Pr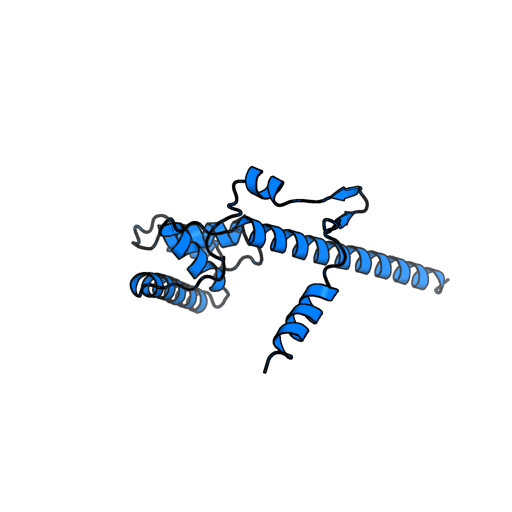otein AF-A0AA39W262-F1 (afdb_monomer_lite)

pLDDT: mean 82.4, std 16.82, range [36.72, 96.06]

Foldseek 3Di:
DPPVVVVVCVVVVVVCPDPPQPFLQDPVGTDGDDLVNLVVVVAAQDFAELQDDDDDPVLVVLLVVLVVVQVVLCVVVVHAAFLVNLCVVQPPPPDPSNQLSVQQSCCCVPQQVPDRHRDSSCNSVSSCVVVVGRYNSSVVSSVNVVVVSVVVVVVVVVVVVVVVVVVVVVVVVD

Organism: Acer saccharum (NCBI:txid4024)

Secondary structure (DSSP, 8-state):
--SSHHHHHHHHHTT--S-----EEETTEEE---HHHHHHTT--SSSB-TTPPP-SHHHHHHHHHHHHHHHHHHHHHTS--BHHHHHHHHTTS--TTHHHHHHHHHIIIII--S-SB--GGGHHHHHHHHTT--B-HHHHHHHHHHHHHHHHHHHHHHHHHHHHHHHHHHHH--

Structure (mmCIF, N/CA/C/O backbone):
data_AF-A0AA39W262-F1
#
_entry.id   AF-A0AA39W262-F1
#
loop_
_atom_site.group_PDB
_atom_site.id
_atom_site.type_symbol
_atom_site.label_atom_id
_atom_site.label_alt_id
_atom_site.label_comp_id
_atom_site.label_asym_id
_atom_site.label_entity_id
_atom_site.label_seq_id
_atom_site.pdbx_PDB_ins_code
_atom_site.Cartn_x
_atom_site.Cartn_y
_atom_site.Cartn_z
_atom_site.occupancy
_atom_site.B_iso_or_equiv
_atom_site.auth_seq_id
_atom_site.auth_comp_id
_atom_site.auth_asym_id
_atom_site.auth_atom_id
_atom_site.pdbx_PDB_model_num
ATOM 1 N N . MET A 1 1 ? -8.980 36.378 -16.779 1.00 40.81 1 MET A N 1
ATOM 2 C CA . MET A 1 1 ? -8.146 35.609 -15.831 1.00 40.81 1 MET A CA 1
ATOM 3 C C . MET A 1 1 ? -8.278 34.115 -16.143 1.00 40.81 1 MET A C 1
ATOM 5 O O . MET A 1 1 ? -8.904 33.379 -15.400 1.00 40.81 1 MET A O 1
ATOM 9 N N . LYS A 1 2 ? -7.831 33.701 -17.338 1.00 45.06 2 LYS A N 1
ATOM 10 C CA . LYS A 1 2 ? -8.130 32.376 -17.927 1.00 45.06 2 LYS A CA 1
ATOM 11 C C . LYS A 1 2 ? -6.997 31.878 -18.844 1.00 45.06 2 LYS A C 1
ATOM 13 O O . LYS A 1 2 ? -7.245 31.142 -19.789 1.00 45.06 2 LYS A O 1
ATOM 18 N N . SER A 1 3 ? -5.770 32.354 -18.615 1.00 49.72 3 SER A N 1
ATOM 19 C CA . SER A 1 3 ? -4.611 32.047 -19.466 1.00 49.72 3 SER A CA 1
ATOM 20 C C . SER A 1 3 ? -3.592 31.112 -18.814 1.00 49.72 3 SER A C 1
ATOM 22 O O . SER A 1 3 ? -2.770 30.562 -19.534 1.00 49.72 3 SER A O 1
ATOM 24 N N . GLU A 1 4 ? -3.647 30.882 -17.497 1.00 47.88 4 GLU A N 1
ATOM 25 C CA . GLU A 1 4 ? -2.669 30.015 -16.812 1.00 47.88 4 GLU A CA 1
ATOM 26 C C . GLU A 1 4 ? -3.129 28.555 -16.679 1.00 47.88 4 GLU A C 1
ATOM 28 O O . GLU A 1 4 ? -2.311 27.646 -16.800 1.00 47.88 4 GLU A O 1
ATOM 33 N N . GLU A 1 5 ? -4.434 28.285 -16.568 1.00 47.69 5 GLU A N 1
ATOM 34 C CA . GLU A 1 5 ? -4.939 26.901 -16.548 1.00 47.69 5 GLU A CA 1
ATOM 35 C C . GLU A 1 5 ? -4.781 26.208 -17.908 1.00 47.69 5 GLU A C 1
ATOM 37 O O . GLU A 1 5 ? -4.455 25.024 -17.977 1.00 47.69 5 GLU A O 1
ATOM 42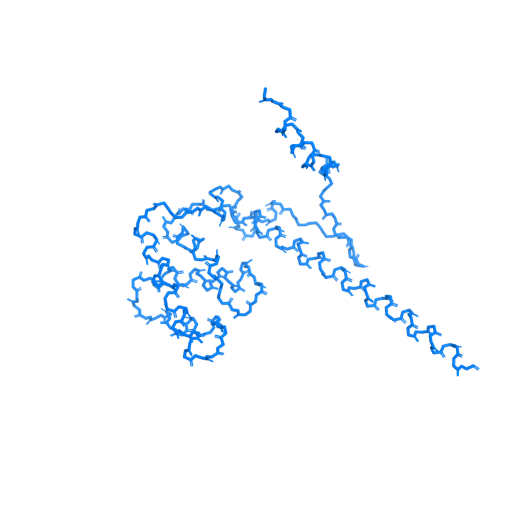 N N . THR A 1 6 ? -4.903 26.958 -19.005 1.00 50.56 6 THR A N 1
ATOM 43 C CA . THR A 1 6 ? -4.694 26.435 -20.361 1.00 50.56 6 THR A CA 1
ATOM 44 C C . THR A 1 6 ? -3.239 26.024 -20.596 1.00 50.56 6 THR A C 1
ATOM 46 O O . THR A 1 6 ? -2.996 25.104 -21.368 1.00 50.56 6 THR A O 1
ATOM 49 N N . LEU A 1 7 ? -2.274 26.648 -19.907 1.00 50.56 7 LEU A N 1
ATOM 50 C CA . LEU A 1 7 ? -0.844 26.340 -20.030 1.00 50.56 7 LEU A CA 1
ATOM 51 C C . LEU A 1 7 ? -0.424 25.127 -19.195 1.00 50.56 7 LEU A C 1
ATOM 53 O O . LEU A 1 7 ? 0.417 24.349 -19.640 1.00 50.56 7 LEU A O 1
ATOM 57 N N . ILE A 1 8 ? -1.051 24.908 -18.036 1.00 55.31 8 ILE A N 1
ATOM 58 C CA . ILE A 1 8 ? -0.838 23.689 -17.242 1.00 55.31 8 ILE A CA 1
ATOM 59 C C . ILE A 1 8 ? -1.386 22.482 -18.001 1.00 55.31 8 ILE A C 1
ATOM 61 O O . ILE A 1 8 ? -0.692 21.474 -18.131 1.00 55.31 8 ILE A O 1
ATOM 65 N N . TRP A 1 9 ? -2.571 22.610 -18.605 1.00 46.69 9 TRP A N 1
ATOM 66 C CA . TRP A 1 9 ? -3.064 21.583 -19.515 1.00 46.69 9 TRP A CA 1
ATOM 67 C C . TRP A 1 9 ? -2.184 21.468 -20.759 1.00 46.69 9 TRP A C 1
ATOM 69 O O . TRP A 1 9 ? -1.844 20.353 -21.105 1.00 46.69 9 TRP A O 1
ATOM 79 N N . PHE A 1 10 ? -1.686 22.545 -21.376 1.00 44.72 10 PHE A N 1
ATOM 80 C CA . PHE A 1 10 ? -0.761 22.429 -22.519 1.00 44.72 10 PHE A CA 1
ATOM 81 C C . PHE A 1 10 ? 0.550 21.693 -22.183 1.00 44.72 10 PHE A C 1
ATOM 83 O O . PHE A 1 10 ? 1.027 20.910 -23.003 1.00 44.72 10 PHE A O 1
ATOM 90 N N . LEU A 1 11 ? 1.106 21.869 -20.978 1.00 49.69 11 LEU A N 1
ATOM 91 C CA . LEU A 1 11 ? 2.305 21.151 -20.520 1.00 49.69 11 LEU A CA 1
ATOM 92 C C . LEU A 1 11 ? 2.018 19.695 -20.120 1.00 49.69 11 LEU A C 1
ATOM 94 O O . LEU A 1 11 ? 2.875 18.827 -20.295 1.00 49.69 11 LEU A O 1
ATOM 98 N N . VAL A 1 12 ? 0.806 19.405 -19.640 1.00 53.75 12 VAL A N 1
ATOM 99 C CA . VAL A 1 12 ? 0.338 18.034 -19.381 1.00 53.75 12 VAL A CA 1
ATOM 100 C C . VAL A 1 12 ? -0.040 17.314 -20.692 1.00 53.75 12 VAL A C 1
ATOM 102 O O . VAL A 1 12 ? 0.198 16.115 -20.818 1.00 53.75 12 VAL A O 1
ATOM 105 N N . PHE A 1 13 ? -0.548 18.036 -21.699 1.00 46.84 13 PHE A N 1
ATOM 106 C CA . PHE A 1 13 ? -1.149 17.488 -22.925 1.00 46.84 13 PHE A CA 1
ATOM 107 C C . PHE A 1 13 ? -0.186 17.433 -24.126 1.00 46.84 13 PHE A C 1
ATOM 109 O O . PHE A 1 13 ? -0.316 16.546 -24.966 1.00 46.84 13 PHE A O 1
ATOM 116 N N . GLN A 1 14 ? 0.860 18.273 -24.200 1.00 39.94 14 GLN A N 1
ATOM 117 C CA . GLN A 1 14 ? 1.939 18.078 -25.191 1.00 39.94 14 GLN A CA 1
ATOM 118 C C . GLN A 1 14 ? 2.845 16.875 -24.883 1.00 39.94 14 GLN A C 1
ATOM 120 O O . GLN A 1 14 ? 3.671 16.498 -25.715 1.00 39.94 14 GLN A O 1
ATOM 125 N N . ARG A 1 15 ? 2.669 16.215 -23.730 1.00 40.28 15 ARG A N 1
ATOM 126 C CA . ARG A 1 15 ? 3.350 14.951 -23.408 1.00 40.28 15 ARG A CA 1
ATOM 127 C C . ARG A 1 15 ? 2.514 13.703 -23.717 1.00 40.28 15 ARG A C 1
ATOM 129 O O . ARG A 1 15 ? 2.995 12.590 -23.517 1.00 40.28 15 ARG A O 1
ATOM 136 N N . THR A 1 16 ? 1.305 13.866 -24.254 1.00 42.22 16 THR A N 1
ATOM 137 C CA . THR A 1 16 ? 0.467 12.772 -24.761 1.00 42.22 16 THR A CA 1
ATOM 138 C C . THR A 1 16 ? 0.414 12.824 -26.282 1.00 42.22 16 THR A C 1
ATOM 140 O O . THR A 1 16 ? -0.603 13.149 -26.890 1.00 42.22 16 THR A O 1
ATOM 143 N N . GLY A 1 17 ? 1.542 12.511 -26.916 1.00 38.09 17 GLY A N 1
ATOM 144 C CA . GLY A 1 17 ? 1.557 12.171 -28.332 1.00 38.09 17 GLY A CA 1
ATOM 145 C C . GLY A 1 17 ? 1.028 10.756 -28.502 1.00 38.09 17 GLY A C 1
ATOM 146 O O . GLY A 1 17 ? 1.814 9.833 -28.358 1.00 38.09 17 GLY A O 1
ATOM 147 N N . VAL A 1 18 ? -0.266 10.622 -28.828 1.00 38.59 18 VAL A N 1
ATOM 148 C CA . VAL A 1 18 ? -0.958 9.358 -29.149 1.00 38.59 18 VAL A CA 1
ATOM 149 C C . VAL A 1 18 ? -0.928 8.373 -27.970 1.00 38.59 18 VAL A C 1
ATOM 151 O O . VAL A 1 18 ? 0.113 8.100 -27.385 1.00 38.59 18 VAL A O 1
ATOM 154 N N . LEU A 1 19 ? -2.062 7.773 -27.603 1.00 41.84 19 LEU A N 1
ATOM 155 C CA . LEU A 1 19 ? -2.035 6.577 -26.755 1.00 41.84 19 LEU A CA 1
ATOM 156 C C . LEU A 1 19 ? -1.443 5.424 -27.575 1.00 41.84 19 LEU A C 1
ATOM 158 O O . LEU A 1 19 ? -2.141 4.504 -27.982 1.00 41.84 19 LEU A O 1
ATOM 162 N N . ARG A 1 20 ? -0.138 5.476 -27.853 1.00 36.72 20 ARG A N 1
ATOM 163 C CA . ARG A 1 20 ? 0.608 4.242 -27.977 1.00 36.72 20 ARG A CA 1
ATOM 164 C C . ARG A 1 20 ? 0.595 3.663 -26.566 1.00 36.72 20 ARG A C 1
ATOM 166 O O . ARG A 1 20 ? 1.007 4.375 -25.641 1.00 36.72 20 ARG A O 1
ATOM 173 N N . PRO A 1 21 ? 0.119 2.422 -26.373 1.00 43.75 21 PRO A N 1
ATOM 174 C CA . PRO A 1 21 ? 0.437 1.701 -25.154 1.00 43.75 21 PRO A CA 1
ATOM 175 C C . PRO A 1 21 ? 1.931 1.893 -24.899 1.00 43.75 21 PRO A C 1
ATOM 177 O O . PRO A 1 21 ? 2.717 1.920 -25.851 1.00 43.75 21 PRO A O 1
ATOM 180 N N . LYS A 1 22 ? 2.340 2.138 -23.654 1.00 45.78 22 LYS A N 1
ATOM 181 C CA . LYS A 1 22 ? 3.765 2.279 -23.364 1.00 45.78 22 LYS A CA 1
ATOM 182 C C . LYS A 1 22 ? 4.386 0.900 -23.547 1.00 45.78 22 LYS A C 1
ATOM 184 O O . LYS A 1 22 ? 4.377 0.082 -22.639 1.00 45.78 22 LYS A O 1
ATOM 189 N N . VAL A 1 23 ? 4.842 0.644 -24.764 1.00 52.56 23 VAL A N 1
ATOM 190 C CA . VAL A 1 23 ? 5.435 -0.617 -25.164 1.00 52.56 23 VAL A CA 1
ATOM 191 C C . VAL A 1 23 ? 6.812 -0.689 -24.532 1.00 52.56 23 VAL A C 1
ATOM 193 O O . VAL A 1 23 ? 7.729 0.049 -24.909 1.00 52.56 23 VAL A O 1
ATOM 196 N N . SER A 1 24 ? 6.964 -1.569 -23.553 1.00 55.97 24 SER A N 1
ATOM 197 C CA . SER A 1 24 ? 8.286 -1.950 -23.088 1.00 55.97 24 SER A CA 1
ATOM 198 C C . SER A 1 24 ? 8.821 -3.013 -24.040 1.00 55.97 24 SER A C 1
ATOM 200 O O . SER A 1 24 ? 8.367 -4.156 -24.042 1.00 55.97 24 SER A O 1
ATOM 202 N N . PHE A 1 25 ? 9.778 -2.615 -24.875 1.00 52.47 25 PHE A N 1
ATOM 203 C CA . PHE A 1 25 ? 10.564 -3.543 -25.679 1.00 52.47 25 PHE A CA 1
ATOM 204 C C . PHE A 1 25 ? 11.630 -4.183 -24.792 1.00 52.47 25 PHE A C 1
ATOM 206 O O . PHE A 1 25 ? 12.568 -3.508 -24.361 1.00 52.47 25 PHE A O 1
ATOM 213 N N . PHE A 1 26 ? 11.470 -5.472 -24.514 1.00 56.69 26 PHE A N 1
ATOM 214 C CA . PHE A 1 26 ? 12.503 -6.306 -23.911 1.00 56.69 26 PHE A CA 1
ATOM 215 C C . PHE A 1 26 ? 13.285 -7.028 -25.009 1.00 56.69 26 PHE A C 1
ATOM 217 O O . PHE A 1 26 ? 12.800 -7.196 -26.128 1.00 56.69 26 PHE A O 1
ATOM 224 N N . SER A 1 27 ? 14.485 -7.513 -24.687 1.00 54.66 27 SER A N 1
ATOM 225 C CA . SER A 1 27 ? 15.297 -8.328 -25.603 1.00 54.66 27 SER A CA 1
ATOM 226 C C . SER A 1 27 ? 14.603 -9.625 -26.055 1.00 54.66 27 SER A C 1
ATOM 228 O O . SER A 1 27 ? 15.028 -10.221 -27.039 1.00 54.66 27 SER A O 1
ATOM 230 N N . TRP A 1 28 ? 13.525 -10.041 -25.378 1.00 59.66 28 TRP A N 1
ATOM 231 C CA . TRP A 1 28 ? 12.693 -11.202 -25.717 1.00 59.66 28 TRP A CA 1
ATOM 232 C C . TRP A 1 28 ? 11.325 -10.857 -26.338 1.00 59.66 28 TRP A C 1
ATOM 234 O O . TRP A 1 28 ? 10.528 -11.764 -26.564 1.00 59.66 28 TRP A O 1
ATOM 244 N N . GLY A 1 29 ? 11.018 -9.581 -26.597 1.00 58.22 29 GLY A N 1
ATOM 245 C CA . GLY A 1 29 ? 9.762 -9.159 -27.232 1.00 58.22 29 GLY A CA 1
ATOM 246 C C . GLY A 1 29 ? 9.097 -7.940 -26.589 1.00 58.22 29 GLY A C 1
ATOM 247 O O . GLY A 1 29 ? 9.525 -7.433 -25.551 1.00 58.22 29 GLY A O 1
ATOM 248 N N . GLU A 1 30 ? 8.035 -7.459 -27.232 1.00 68.50 30 GLU A N 1
ATOM 249 C CA . GLU A 1 30 ? 7.154 -6.412 -26.709 1.00 68.50 30 GLU A CA 1
ATOM 250 C C . GLU A 1 30 ? 6.203 -7.011 -25.663 1.00 68.50 30 GLU A C 1
ATOM 252 O 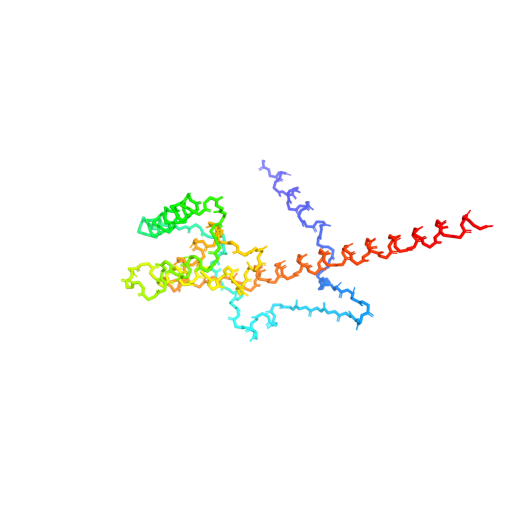O . GLU A 1 30 ? 5.482 -7.967 -25.941 1.00 68.50 30 GLU A O 1
ATOM 257 N N . ALA A 1 31 ? 6.208 -6.444 -24.454 1.00 65.69 31 ALA A N 1
ATOM 258 C CA . ALA A 1 31 ? 5.232 -6.767 -23.421 1.00 65.69 31 ALA A CA 1
ATOM 259 C C . ALA A 1 31 ? 4.452 -5.502 -23.057 1.00 65.69 31 ALA A C 1
ATOM 261 O O . ALA A 1 31 ? 5.013 -4.535 -22.531 1.00 65.69 31 ALA A O 1
ATOM 262 N N . THR A 1 32 ? 3.150 -5.531 -23.327 1.00 77.44 32 THR A N 1
ATOM 263 C CA . THR A 1 32 ? 2.210 -4.473 -22.962 1.00 77.44 32 THR A CA 1
ATOM 264 C C . THR A 1 32 ? 1.179 -5.082 -22.025 1.00 77.44 32 THR A C 1
ATOM 266 O O . THR A 1 32 ? 0.461 -5.990 -22.423 1.00 77.44 32 THR A O 1
ATOM 269 N N . ILE A 1 33 ? 1.133 -4.590 -20.786 1.00 83.12 33 ILE A N 1
ATOM 270 C CA . ILE A 1 33 ? 0.093 -4.938 -19.815 1.00 83.12 33 ILE A CA 1
ATOM 271 C C . ILE A 1 33 ? -0.913 -3.791 -19.817 1.00 83.12 33 ILE A C 1
ATOM 273 O O . ILE A 1 33 ? -0.521 -2.636 -19.651 1.00 83.12 33 ILE A O 1
ATOM 277 N N . THR A 1 34 ? -2.192 -4.078 -20.018 1.00 87.38 34 THR A N 1
ATOM 278 C CA . THR A 1 34 ? -3.234 -3.051 -20.135 1.00 87.38 34 THR A CA 1
ATOM 279 C C . THR A 1 34 ? -4.158 -3.017 -18.914 1.00 87.38 34 THR A C 1
ATOM 281 O O . THR A 1 34 ? -3.989 -3.759 -17.942 1.00 87.38 34 THR A O 1
ATOM 284 N N . LEU A 1 35 ? -5.136 -2.103 -18.920 1.00 85.94 35 LEU A N 1
ATOM 285 C CA . LEU A 1 35 ? -6.160 -2.059 -17.871 1.00 85.94 35 LEU A CA 1
ATOM 286 C C . LEU A 1 35 ? -7.077 -3.287 -17.923 1.00 85.94 35 LEU A C 1
ATOM 288 O O . LEU A 1 35 ? -7.546 -3.725 -16.876 1.00 85.94 35 LEU A O 1
ATOM 292 N N . GLU A 1 36 ? -7.306 -3.857 -19.105 1.00 88.19 36 GLU A N 1
ATOM 293 C CA . GLU A 1 36 ? -8.061 -5.097 -19.288 1.00 88.19 36 GLU A CA 1
ATOM 294 C C . GLU A 1 36 ? -7.397 -6.260 -18.537 1.00 88.19 36 GLU A C 1
ATOM 296 O O . GLU A 1 36 ? -8.077 -6.975 -17.799 1.00 88.19 36 GLU A O 1
ATOM 301 N N . ASP A 1 37 ? -6.067 -6.381 -18.614 1.00 89.62 37 ASP A N 1
ATOM 302 C CA . ASP A 1 37 ? -5.313 -7.379 -17.844 1.00 89.62 37 ASP A CA 1
ATOM 303 C C . ASP A 1 37 ? -5.464 -7.158 -16.332 1.00 89.62 37 ASP A C 1
ATOM 305 O O . ASP A 1 37 ? -5.639 -8.106 -15.568 1.00 89.62 37 ASP A O 1
ATOM 309 N N . MET A 1 38 ? -5.462 -5.898 -15.875 1.00 91.38 38 MET A N 1
ATOM 310 C CA . MET A 1 38 ? -5.674 -5.578 -14.457 1.00 91.38 38 MET A CA 1
ATOM 311 C C . MET A 1 38 ? -7.055 -6.014 -13.955 1.00 91.38 38 MET A C 1
ATOM 313 O O . MET A 1 38 ? -7.167 -6.462 -12.812 1.00 91.38 38 MET A O 1
ATOM 317 N N . ILE A 1 39 ? -8.093 -5.913 -14.793 1.00 90.38 39 ILE A N 1
ATOM 318 C CA . ILE A 1 39 ? -9.439 -6.409 -14.469 1.00 90.38 39 ILE A CA 1
ATOM 319 C C . ILE A 1 39 ? -9.426 -7.935 -14.353 1.00 90.38 39 ILE A C 1
ATOM 321 O O . ILE A 1 39 ? -10.016 -8.470 -13.416 1.00 90.38 39 ILE A O 1
ATOM 325 N N . ILE A 1 40 ? -8.730 -8.633 -15.258 1.00 91.44 40 ILE A N 1
ATOM 326 C CA . ILE A 1 40 ? -8.577 -10.097 -15.209 1.00 91.44 40 ILE A CA 1
ATOM 327 C C . ILE A 1 40 ? -7.860 -10.525 -13.920 1.00 91.44 40 ILE A C 1
ATOM 329 O O . ILE A 1 40 ? -8.257 -11.504 -13.291 1.00 91.44 40 ILE A O 1
ATOM 333 N N . PHE A 1 41 ? -6.869 -9.753 -13.463 1.00 86.44 41 PHE A N 1
ATOM 334 C CA . PHE A 1 41 ? -6.218 -9.955 -12.163 1.00 86.44 41 PHE A CA 1
ATOM 335 C C . PHE A 1 41 ? -7.084 -9.565 -10.952 1.00 86.44 41 PHE A C 1
ATOM 337 O O . PHE A 1 41 ? -6.644 -9.709 -9.812 1.00 86.44 41 PHE A O 1
ATOM 344 N N . GLY A 1 42 ? -8.312 -9.087 -11.170 1.00 89.69 42 GLY A N 1
ATOM 345 C CA . GLY A 1 42 ? -9.273 -8.762 -10.118 1.00 89.69 42 GLY A CA 1
ATOM 346 C C . GLY A 1 42 ? -9.130 -7.357 -9.530 1.00 89.69 42 GLY A C 1
ATOM 347 O O . GLY A 1 42 ? -9.768 -7.054 -8.521 1.00 89.69 42 GLY A O 1
ATOM 348 N N . TYR A 1 43 ? -8.328 -6.473 -10.130 1.00 90.69 43 TYR A N 1
ATOM 349 C CA . TYR A 1 43 ? -8.216 -5.090 -9.669 1.00 90.69 43 TYR A CA 1
ATOM 350 C C . TYR A 1 43 ? -9.348 -4.215 -10.215 1.00 90.69 43 TYR A C 1
ATOM 352 O O . TYR A 1 43 ? -9.699 -4.251 -11.394 1.00 90.69 43 TYR A O 1
ATOM 360 N N . SER A 1 44 ? -9.897 -3.351 -9.358 1.00 91.69 44 SER A N 1
ATOM 361 C CA . SER A 1 44 ? -10.935 -2.408 -9.778 1.00 91.69 44 SER A CA 1
ATOM 362 C C . SER A 1 44 ? -10.337 -1.234 -10.558 1.00 91.69 44 SER A C 1
ATOM 364 O O . SER A 1 44 ? -9.426 -0.560 -10.076 1.00 91.69 44 SER A O 1
ATOM 366 N N . VAL A 1 45 ? -10.889 -0.960 -11.744 1.00 91.19 45 VAL A N 1
ATOM 367 C CA . VAL A 1 45 ? -10.543 0.209 -12.580 1.00 91.19 45 VAL A CA 1
ATOM 368 C C . VAL A 1 45 ? -11.300 1.464 -12.151 1.00 91.19 45 VAL A C 1
ATOM 370 O O . VAL A 1 45 ? -10.776 2.568 -12.249 1.00 91.19 45 VAL A O 1
ATOM 373 N N . LEU A 1 46 ? -12.517 1.292 -11.634 1.00 90.25 46 LEU A N 1
ATOM 374 C CA . LEU A 1 46 ? -13.380 2.379 -11.176 1.00 90.25 46 LEU A CA 1
ATOM 375 C C . LEU A 1 46 ? -13.408 2.444 -9.649 1.00 90.25 46 LEU A C 1
ATOM 377 O O . LEU A 1 46 ? -13.281 1.417 -8.978 1.00 90.25 46 LEU A O 1
ATOM 381 N N . GLY A 1 47 ? -13.619 3.639 -9.107 1.00 91.19 47 GLY A N 1
ATOM 382 C CA . GLY A 1 47 ? -13.718 3.878 -7.671 1.00 91.19 47 GLY A CA 1
ATOM 383 C C . GLY A 1 47 ? -13.033 5.171 -7.247 1.00 91.19 47 GLY A C 1
ATOM 384 O O . GLY A 1 47 ? -12.561 5.944 -8.080 1.00 91.19 47 GLY A O 1
ATOM 385 N N . SER A 1 48 ? -12.965 5.375 -5.936 1.00 90.38 48 SER A N 1
ATOM 386 C CA . SER A 1 48 ? -12.207 6.460 -5.320 1.00 90.38 48 SER A CA 1
ATOM 387 C C . SER A 1 48 ? -10.718 6.338 -5.644 1.00 90.38 48 SER A C 1
ATOM 389 O O . SER A 1 48 ? -10.196 5.245 -5.883 1.00 90.38 48 SER A O 1
ATOM 391 N N . SER A 1 49 ? -10.023 7.472 -5.648 1.00 89.81 49 SER A N 1
ATOM 392 C CA . SER A 1 49 ? -8.578 7.503 -5.858 1.00 89.81 49 SER A CA 1
ATOM 393 C C . SER A 1 49 ? -7.855 6.771 -4.726 1.00 89.81 49 SER A C 1
ATOM 395 O O . SER A 1 49 ? -8.254 6.848 -3.566 1.00 89.81 49 SER A O 1
ATOM 397 N N . VAL A 1 50 ? -6.725 6.128 -5.030 1.00 88.75 50 VAL A N 1
ATOM 398 C CA . VAL A 1 50 ? -5.813 5.598 -3.996 1.00 88.75 50 VAL A CA 1
ATOM 399 C C . VAL A 1 50 ? -5.250 6.696 -3.084 1.00 88.75 50 VAL A C 1
ATOM 401 O O . VAL A 1 50 ? -4.735 6.402 -2.012 1.00 88.75 50 VAL A O 1
ATOM 404 N N . LEU A 1 51 ? -5.350 7.961 -3.505 1.00 87.44 51 LEU A N 1
ATOM 405 C CA . LEU A 1 51 ? -4.949 9.138 -2.734 1.00 87.44 51 LEU A CA 1
ATOM 406 C C . LEU A 1 51 ? -6.132 9.820 -2.032 1.00 87.44 51 LEU A C 1
ATOM 408 O O . LEU A 1 51 ? -5.967 10.913 -1.491 1.00 87.44 51 LEU A O 1
ATOM 412 N N . SER A 1 52 ? -7.328 9.226 -2.069 1.00 88.19 52 SER A N 1
ATOM 413 C CA . SER A 1 52 ? -8.506 9.805 -1.430 1.00 88.19 52 SER A CA 1
ATOM 414 C C . SER A 1 52 ? -8.293 9.924 0.086 1.00 88.19 52 SER A C 1
ATOM 416 O O . SER A 1 52 ? -7.969 8.925 0.737 1.00 88.19 52 SER A O 1
ATOM 418 N N . PRO A 1 53 ? -8.486 11.120 0.673 1.00 89.06 53 PRO A N 1
ATOM 419 C CA . PRO A 1 53 ? -8.320 11.314 2.107 1.00 89.06 53 PRO A CA 1
ATOM 420 C C . PRO A 1 53 ? -9.389 10.549 2.899 1.00 89.06 53 PRO A C 1
ATOM 422 O O . PRO A 1 53 ? -10.431 10.165 2.368 1.00 89.06 53 PRO A O 1
ATOM 425 N N . LEU A 1 54 ? -9.134 10.338 4.190 1.00 89.88 54 LEU A N 1
ATOM 426 C CA . LEU A 1 54 ? -10.138 9.814 5.115 1.00 89.88 54 LEU A CA 1
ATOM 427 C C . LEU A 1 54 ? -11.053 10.956 5.570 1.00 89.88 54 LEU A C 1
ATOM 429 O O . LEU A 1 54 ? -10.584 11.955 6.118 1.00 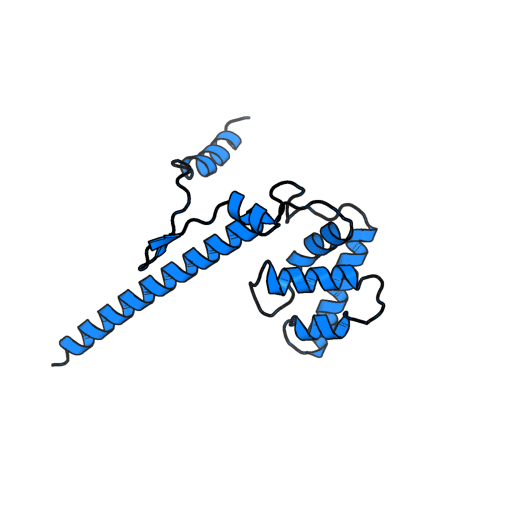89.88 54 LEU A O 1
ATOM 433 N N . GLU A 1 55 ? -12.356 10.817 5.337 1.00 84.25 55 GLU A N 1
ATOM 434 C CA . GLU A 1 55 ? -13.335 11.887 5.577 1.00 84.25 55 GLU A CA 1
ATOM 435 C C . GLU A 1 55 ? -13.823 11.915 7.032 1.00 84.25 55 GLU A C 1
ATOM 437 O O . GLU A 1 55 ? -13.882 12.972 7.659 1.00 84.25 55 GLU A O 1
ATOM 442 N N . THR A 1 56 ? -14.116 10.743 7.601 1.00 87.88 56 THR A N 1
ATOM 443 C CA . THR A 1 56 ? -14.735 10.620 8.930 1.00 87.88 56 THR A CA 1
ATOM 444 C C . THR A 1 56 ? -13.688 10.565 10.045 1.00 87.88 56 THR A C 1
ATOM 446 O O . THR A 1 56 ? -12.628 9.954 9.896 1.00 87.88 56 THR A O 1
ATOM 449 N N . GLY A 1 57 ? -13.998 11.167 11.200 1.00 88.62 57 GLY A N 1
ATOM 450 C CA . GLY A 1 57 ? -13.105 11.190 12.365 1.00 88.62 57 GLY A CA 1
ATOM 451 C C . GLY A 1 57 ? -12.730 9.799 12.890 1.00 88.62 57 GLY A C 1
ATOM 452 O O . GLY A 1 57 ? -11.600 9.596 13.316 1.00 88.62 57 GLY A O 1
ATOM 453 N N . GLU A 1 58 ? -13.634 8.822 12.812 1.00 88.75 58 GLU A N 1
ATOM 454 C CA . GLU A 1 58 ? -13.358 7.430 13.201 1.00 88.75 58 GLU A CA 1
ATOM 455 C C . GLU A 1 58 ? -12.295 6.774 12.315 1.00 88.75 58 GLU A C 1
ATOM 457 O O . GLU A 1 58 ? -11.371 6.145 12.821 1.00 88.75 58 GLU A O 1
ATOM 462 N N . LEU A 1 59 ? -12.363 6.997 10.999 1.00 90.50 59 LEU A N 1
ATOM 463 C CA . LEU A 1 59 ? -11.386 6.459 10.049 1.00 90.50 59 LEU A CA 1
ATOM 464 C C . LEU A 1 59 ? -9.985 7.011 10.324 1.00 90.50 59 LEU A C 1
ATOM 466 O O . LEU A 1 59 ? -9.008 6.262 10.315 1.00 90.50 59 LEU A O 1
ATOM 470 N N . LYS A 1 60 ? -9.900 8.310 10.635 1.00 92.31 60 LYS A N 1
ATOM 471 C CA . LYS A 1 60 ? -8.644 8.958 11.031 1.00 92.31 60 LYS A CA 1
ATOM 472 C C . LYS A 1 60 ? -8.095 8.386 12.337 1.00 92.31 60 LYS A C 1
ATOM 474 O O . LYS A 1 60 ? -6.905 8.115 12.414 1.00 92.31 60 LYS A O 1
ATOM 479 N N . LYS A 1 61 ? -8.948 8.118 13.333 1.00 93.50 61 LYS A N 1
ATOM 480 C CA . LYS A 1 61 ? -8.522 7.468 14.588 1.00 93.50 61 LYS A CA 1
ATOM 481 C C . LYS A 1 61 ? -7.933 6.077 14.338 1.00 93.50 61 LYS A C 1
ATOM 483 O O . LYS A 1 61 ? -6.922 5.726 14.943 1.00 93.50 61 LYS A O 1
ATOM 488 N N . THR A 1 62 ? -8.530 5.295 13.439 1.00 93.44 62 THR A N 1
ATOM 489 C CA . THR A 1 62 ? -7.996 3.981 13.049 1.00 93.44 62 THR A CA 1
ATOM 490 C C . THR A 1 62 ? -6.630 4.105 12.371 1.00 93.44 62 THR A C 1
ATOM 492 O O . THR A 1 62 ? -5.699 3.381 12.733 1.00 93.44 62 THR A O 1
ATOM 495 N N . GLU A 1 63 ? -6.471 5.056 11.444 1.00 94.50 63 GLU A N 1
ATOM 496 C CA . GLU A 1 63 ? -5.177 5.369 10.820 1.00 94.50 63 GLU A CA 1
ATOM 497 C C . GLU A 1 63 ? -4.123 5.775 11.864 1.00 94.50 63 GLU A C 1
ATOM 499 O O . GLU A 1 63 ? -3.005 5.255 11.862 1.00 94.50 63 GLU A O 1
ATOM 504 N N . GLU A 1 64 ? -4.480 6.667 12.787 1.00 94.81 64 GLU A N 1
ATOM 505 C CA . GLU A 1 64 ? -3.600 7.135 13.859 1.00 94.81 64 GLU A CA 1
ATOM 506 C C . GLU A 1 64 ? -3.170 5.990 14.782 1.00 94.81 64 GLU A C 1
ATOM 508 O O . GLU A 1 64 ? -1.986 5.868 15.097 1.00 94.81 64 GLU A O 1
ATOM 513 N N . LYS A 1 65 ? -4.089 5.096 15.167 1.00 94.62 65 LYS A N 1
ATOM 514 C CA . LYS A 1 65 ? -3.785 3.914 15.993 1.00 94.62 65 LYS A CA 1
ATOM 515 C C . LYS A 1 65 ? -2.773 2.988 15.308 1.00 94.62 65 LYS A C 1
ATOM 517 O O . LYS A 1 65 ? -1.841 2.494 15.954 1.00 94.62 65 LYS A O 1
ATOM 522 N N . MET A 1 66 ? -2.919 2.779 14.000 1.00 94.75 66 MET A N 1
ATOM 523 C CA . MET A 1 66 ? -1.958 2.018 13.196 1.00 94.75 66 MET A CA 1
ATOM 524 C C . MET A 1 66 ? -0.593 2.713 13.125 1.00 94.75 66 MET A C 1
ATOM 526 O O . MET A 1 66 ? 0.439 2.060 13.283 1.00 94.75 66 MET A O 1
ATOM 530 N N . GLU A 1 67 ? -0.568 4.034 12.950 1.00 95.06 67 GLU A N 1
ATOM 531 C CA . GLU A 1 67 ? 0.673 4.813 12.887 1.00 95.06 67 GLU A CA 1
A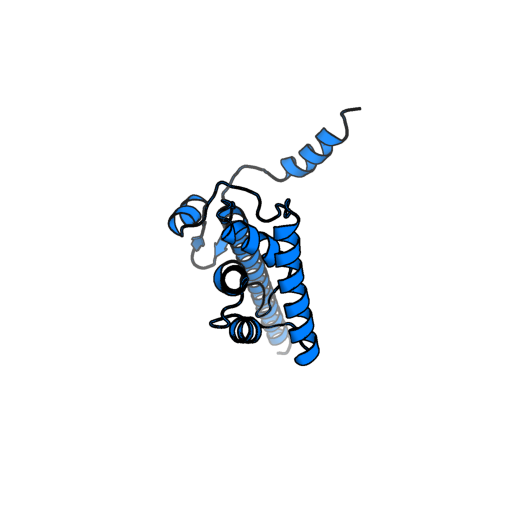TOM 532 C C . GLU A 1 67 ? 1.422 4.848 14.215 1.00 95.06 67 GLU A C 1
ATOM 534 O O . GLU A 1 67 ? 2.636 4.644 14.234 1.00 95.06 67 GLU A O 1
ATOM 539 N N . LEU A 1 68 ? 0.716 5.014 15.332 1.00 94.50 68 LEU A N 1
ATOM 540 C CA . LEU A 1 68 ? 1.309 4.928 16.664 1.00 94.50 68 LEU A CA 1
ATOM 541 C C . LEU A 1 68 ? 1.941 3.555 16.895 1.00 94.50 68 LEU A C 1
ATOM 543 O O . LEU A 1 68 ? 3.097 3.476 17.312 1.00 94.50 68 LEU A O 1
ATOM 547 N N . THR A 1 69 ? 1.232 2.485 16.532 1.00 92.62 69 THR A N 1
ATOM 548 C CA . THR A 1 69 ? 1.756 1.117 16.640 1.00 92.62 69 THR A CA 1
ATOM 549 C C . THR A 1 69 ? 2.989 0.914 15.753 1.00 92.62 69 THR A C 1
ATOM 551 O O . THR A 1 69 ? 3.980 0.324 16.184 1.00 92.62 69 THR A O 1
ATOM 554 N N . ARG A 1 70 ? 2.982 1.443 14.520 1.00 94.06 70 ARG A N 1
ATOM 555 C CA . ARG A 1 70 ? 4.146 1.405 13.620 1.00 94.06 70 ARG A CA 1
ATOM 556 C C . ARG A 1 70 ? 5.350 2.117 14.242 1.00 94.06 70 ARG A C 1
ATOM 558 O O . ARG A 1 70 ? 6.465 1.601 14.199 1.00 94.06 70 ARG A O 1
ATOM 565 N N . ILE A 1 71 ? 5.144 3.300 14.814 1.00 93.31 71 ILE A N 1
ATOM 566 C CA . ILE A 1 71 ? 6.209 4.074 15.459 1.00 93.31 71 ILE A CA 1
ATOM 567 C C . ILE A 1 71 ? 6.753 3.329 16.681 1.00 93.31 71 ILE A C 1
ATOM 569 O O . ILE A 1 71 ? 7.968 3.273 16.857 1.00 93.31 71 ILE A O 1
ATOM 573 N N . GLU A 1 72 ? 5.886 2.736 17.500 1.00 92.25 72 GLU A N 1
ATOM 574 C CA . GLU A 1 72 ? 6.275 1.946 18.671 1.00 92.25 72 GLU A CA 1
ATOM 575 C C . GLU A 1 72 ? 7.162 0.758 18.277 1.00 92.25 72 GLU A C 1
ATOM 5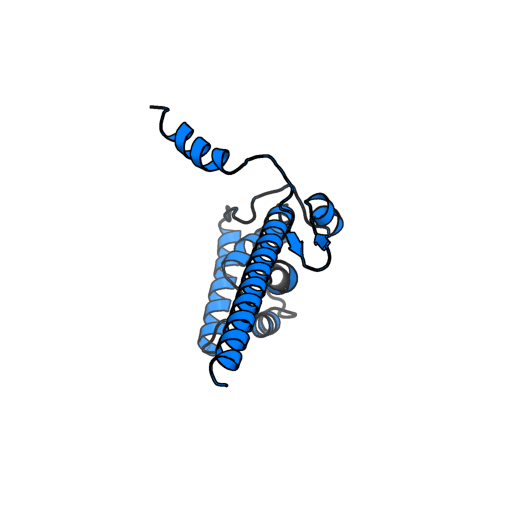77 O O . GLU A 1 72 ? 8.291 0.656 18.755 1.00 92.25 72 GLU A O 1
ATOM 582 N N . ILE A 1 73 ? 6.719 -0.072 17.323 1.00 89.75 73 ILE A N 1
ATOM 583 C CA . ILE A 1 73 ? 7.511 -1.207 16.818 1.00 89.75 73 ILE A CA 1
ATOM 584 C C . ILE A 1 73 ? 8.852 -0.720 16.259 1.00 89.75 73 ILE A C 1
ATOM 586 O O . ILE A 1 73 ? 9.893 -1.320 16.525 1.00 89.75 73 ILE A O 1
ATOM 590 N N . GLY A 1 74 ? 8.837 0.373 15.491 1.00 89.06 74 GLY A N 1
ATOM 591 C CA . GLY A 1 74 ? 10.044 0.944 14.899 1.00 89.06 74 GLY A CA 1
ATOM 592 C C . GLY A 1 74 ? 11.047 1.432 15.946 1.00 89.06 74 GLY A C 1
ATOM 593 O O . GLY A 1 74 ? 12.248 1.216 15.786 1.00 89.06 74 GLY A O 1
ATOM 594 N N . ARG A 1 75 ? 10.565 2.036 17.041 1.00 89.81 75 ARG A N 1
ATOM 595 C CA . ARG A 1 75 ? 11.394 2.455 18.181 1.00 89.81 75 ARG A CA 1
ATOM 596 C C . ARG A 1 75 ? 12.001 1.257 18.902 1.00 89.81 75 ARG A C 1
ATOM 598 O O . ARG A 1 75 ? 13.202 1.261 19.142 1.00 89.81 75 ARG A O 1
ATOM 605 N N . THR A 1 76 ? 11.207 0.228 19.195 1.00 86.44 76 THR A N 1
ATOM 606 C CA . THR A 1 76 ? 11.692 -0.984 19.875 1.00 86.44 76 THR A CA 1
ATOM 607 C C . THR A 1 76 ? 12.710 -1.749 19.030 1.00 86.44 76 THR A C 1
ATOM 609 O O . THR A 1 76 ? 13.689 -2.264 19.559 1.00 86.44 76 THR A O 1
ATOM 612 N N . ALA A 1 77 ? 12.504 -1.818 17.713 1.00 83.25 77 ALA A N 1
ATOM 613 C CA . ALA A 1 77 ? 13.380 -2.558 16.809 1.00 83.25 77 ALA A CA 1
ATOM 614 C C . ALA A 1 77 ? 14.597 -1.751 16.313 1.00 83.25 77 ALA A C 1
ATOM 616 O O . ALA A 1 77 ? 15.474 -2.324 15.667 1.00 83.25 77 ALA A O 1
ATOM 617 N N . GLY A 1 78 ? 14.634 -0.430 16.536 1.00 83.50 78 GLY A N 1
ATOM 618 C CA . GLY A 1 78 ? 15.685 0.463 16.027 1.00 83.50 78 GLY A CA 1
ATOM 619 C C . GLY A 1 78 ? 15.773 0.528 14.495 1.00 83.50 78 GLY A C 1
ATOM 620 O O . GLY A 1 78 ? 16.790 0.944 13.945 1.00 83.50 78 GLY A O 1
ATOM 621 N N . ARG A 1 79 ? 14.730 0.083 13.783 1.00 86.19 79 ARG A N 1
ATOM 622 C CA . ARG A 1 79 ? 14.701 -0.023 12.316 1.00 86.19 79 ARG A CA 1
ATOM 623 C C . ARG A 1 79 ? 13.300 0.212 11.762 1.00 86.19 79 ARG A C 1
ATOM 625 O O . ARG A 1 79 ? 12.320 0.250 12.502 1.00 86.19 79 ARG A O 1
ATOM 632 N N . ARG A 1 80 ? 13.189 0.346 10.434 1.00 86.25 80 ARG A N 1
ATOM 633 C CA . ARG A 1 80 ? 11.881 0.407 9.759 1.00 86.25 80 ARG A CA 1
ATOM 634 C C . ARG A 1 80 ? 11.077 -0.860 10.064 1.00 86.25 80 ARG A C 1
ATOM 636 O O . ARG A 1 80 ? 11.631 -1.957 10.041 1.00 86.25 80 ARG A O 1
ATOM 643 N N . VAL A 1 81 ? 9.780 -0.698 10.318 1.00 90.25 81 VAL A N 1
ATOM 644 C CA . VAL A 1 81 ? 8.882 -1.820 10.613 1.00 90.25 81 VAL A CA 1
ATOM 645 C C . VAL A 1 81 ? 8.745 -2.690 9.380 1.00 90.25 81 VAL A C 1
ATOM 647 O O . VAL A 1 81 ? 8.176 -2.249 8.382 1.00 90.25 81 VAL A O 1
ATOM 650 N N . ASP A 1 82 ? 9.273 -3.906 9.451 1.00 89.25 82 ASP A N 1
ATOM 651 C CA . ASP A 1 82 ? 9.066 -4.890 8.402 1.00 89.25 82 ASP A CA 1
ATOM 652 C C . ASP A 1 82 ? 7.659 -5.503 8.479 1.00 89.25 82 ASP A C 1
ATOM 654 O O . ASP A 1 82 ? 6.968 -5.435 9.503 1.00 89.25 82 ASP A O 1
ATOM 658 N N . TYR A 1 83 ? 7.224 -6.107 7.377 1.00 88.00 83 TYR A N 1
ATOM 659 C CA . TYR A 1 83 ? 5.917 -6.755 7.326 1.00 88.00 83 TYR A CA 1
ATOM 660 C C . TYR A 1 83 ? 5.800 -7.970 8.268 1.00 88.00 83 TYR A C 1
ATOM 662 O O . TYR A 1 83 ? 4.683 -8.336 8.619 1.00 88.00 83 TYR A O 1
ATOM 670 N N . ASN A 1 84 ? 6.904 -8.589 8.709 1.00 89.38 84 ASN A N 1
ATOM 671 C CA . ASN A 1 84 ? 6.880 -9.733 9.629 1.00 89.38 84 ASN A CA 1
ATOM 672 C C . ASN A 1 84 ? 6.574 -9.290 11.063 1.00 89.38 84 ASN A C 1
ATOM 674 O O . ASN A 1 84 ? 5.748 -9.907 11.730 1.00 89.38 84 ASN A O 1
ATOM 678 N N . PHE A 1 85 ? 7.194 -8.205 11.529 1.00 91.38 85 PHE A N 1
ATOM 679 C CA . PHE A 1 85 ? 6.887 -7.583 12.813 1.00 91.38 85 PHE A CA 1
ATOM 680 C C . PHE A 1 85 ? 5.466 -7.043 12.834 1.00 91.38 85 PHE A C 1
ATOM 682 O O . PHE A 1 85 ? 4.760 -7.238 13.821 1.00 91.38 85 PHE A O 1
ATOM 689 N N . TRP A 1 86 ? 5.030 -6.421 11.737 1.00 93.81 86 TRP A N 1
ATOM 690 C CA . TRP A 1 86 ? 3.647 -5.983 11.586 1.00 93.81 86 TRP A CA 1
ATOM 691 C C . TRP A 1 86 ? 2.670 -7.155 11.688 1.00 93.81 86 TRP A C 1
ATOM 693 O O . TRP A 1 86 ? 1.764 -7.136 12.518 1.00 93.81 86 TRP A O 1
ATOM 703 N N . LYS A 1 87 ? 2.909 -8.216 10.905 1.00 91.31 87 LYS A N 1
ATOM 704 C CA . LYS A 1 87 ? 2.114 -9.445 10.932 1.00 91.31 87 LYS A CA 1
ATOM 705 C C . LYS A 1 87 ? 2.059 -10.037 12.343 1.00 91.31 87 LYS A C 1
ATOM 707 O O . LYS A 1 87 ? 0.976 -10.316 12.833 1.00 91.31 87 LYS A O 1
ATOM 712 N N . LYS A 1 88 ? 3.205 -10.171 13.018 1.00 91.69 88 LYS A N 1
ATOM 713 C CA . LYS A 1 88 ? 3.295 -10.721 14.380 1.00 91.69 88 LYS A CA 1
ATOM 714 C C . LYS A 1 88 ? 2.535 -9.887 15.417 1.00 91.69 88 LYS A C 1
ATOM 716 O O . LYS A 1 88 ? 2.068 -10.441 16.403 1.00 91.69 88 LYS A O 1
ATOM 721 N N . LYS A 1 89 ? 2.456 -8.566 15.237 1.00 91.62 89 LYS A N 1
ATOM 722 C CA . LYS A 1 89 ? 1.744 -7.679 16.167 1.00 91.62 89 LYS A CA 1
ATOM 723 C C . LYS A 1 89 ? 0.225 -7.778 16.015 1.00 91.62 89 LYS A C 1
ATOM 725 O O . LYS A 1 89 ? -0.466 -7.664 17.021 1.00 91.62 89 LYS A O 1
ATOM 730 N N . PHE A 1 90 ? -0.268 -7.921 14.784 1.00 92.31 90 PHE A N 1
ATOM 731 C CA . PHE A 1 90 ? -1.689 -7.744 14.476 1.00 92.31 90 PHE A CA 1
ATOM 732 C C . PHE A 1 90 ? -2.452 -9.021 14.132 1.00 92.31 90 PHE A C 1
ATOM 734 O O . PHE A 1 90 ? -3.631 -9.090 14.461 1.00 92.31 90 PHE A O 1
ATOM 741 N N . MET A 1 91 ? -1.832 -10.006 13.481 1.00 89.12 91 MET A N 1
ATOM 742 C CA . MET A 1 91 ? -2.547 -11.232 13.106 1.00 89.12 91 MET A CA 1
ATOM 743 C C . MET A 1 91 ? -2.855 -12.063 14.344 1.00 89.12 91 MET A C 1
ATOM 745 O O . MET A 1 91 ? -1.972 -12.238 15.186 1.00 89.12 91 MET A O 1
ATOM 749 N N . ASP A 1 92 ? -4.085 -12.569 14.426 1.00 88.31 92 ASP A N 1
ATOM 750 C CA . ASP A 1 92 ? -4.596 -13.373 15.540 1.00 88.31 92 ASP A CA 1
ATOM 751 C C . ASP A 1 92 ? -4.575 -12.616 16.885 1.00 88.31 92 ASP A C 1
ATOM 753 O O . ASP A 1 92 ? -4.566 -13.216 17.961 1.00 88.31 92 ASP A O 1
ATOM 757 N N . SER A 1 93 ? -4.543 -11.277 16.839 1.00 89.25 93 SER A N 1
ATOM 758 C CA . SER A 1 93 ? -4.485 -10.434 18.040 1.00 89.25 93 SER A CA 1
ATOM 759 C C . SER A 1 93 ? -5.862 -10.182 18.656 1.00 89.25 93 SER A C 1
ATOM 761 O O . SER A 1 93 ? -5.941 -9.766 19.812 1.00 89.25 93 SER A O 1
ATOM 763 N N . GLY A 1 94 ? -6.942 -10.391 17.894 1.00 87.62 94 GLY A N 1
ATOM 764 C CA . GLY A 1 94 ? -8.303 -10.034 18.295 1.00 87.62 94 GLY A CA 1
ATOM 765 C C . GLY A 1 94 ? -8.520 -8.520 18.376 1.00 87.62 94 GLY A C 1
ATOM 766 O O . GLY A 1 94 ? -9.470 -8.058 19.005 1.00 87.62 94 GLY A O 1
ATOM 767 N N . SER A 1 95 ? -7.616 -7.730 17.790 1.00 89.81 95 SER A N 1
ATOM 768 C CA . SER A 1 95 ? -7.701 -6.273 17.795 1.00 89.81 95 SER A CA 1
ATOM 769 C C . SER A 1 95 ? -8.836 -5.802 16.893 1.00 89.81 95 SER A C 1
ATOM 771 O O . SER A 1 95 ? -8.998 -6.281 15.776 1.00 89.81 95 SER A O 1
ATOM 773 N N . GLU A 1 96 ? -9.555 -4.767 17.322 1.00 90.81 96 GLU A N 1
ATOM 774 C CA . GLU A 1 96 ? -10.584 -4.105 16.506 1.00 90.81 96 GLU A CA 1
ATOM 775 C C . GLU A 1 96 ? -10.058 -3.635 15.135 1.00 90.81 96 GLU A C 1
ATOM 777 O O . GLU A 1 96 ? -10.815 -3.575 14.176 1.00 90.81 96 GLU A O 1
ATOM 782 N N . ILE A 1 97 ? -8.756 -3.335 15.039 1.00 93.38 97 ILE A N 1
ATOM 783 C CA . ILE A 1 97 ? -8.100 -2.874 13.802 1.00 93.38 97 ILE A CA 1
ATOM 784 C C . ILE A 1 97 ? -7.330 -3.984 13.073 1.00 93.38 97 ILE A C 1
ATOM 786 O O . ILE A 1 97 ? -6.486 -3.702 12.223 1.00 93.38 97 ILE A O 1
ATOM 790 N N . GLU A 1 98 ? -7.542 -5.249 13.445 1.00 94.00 98 GLU A N 1
ATOM 791 C CA . GLU A 1 98 ? -6.847 -6.393 12.847 1.00 94.00 98 GLU A CA 1
ATOM 792 C C . GLU A 1 98 ? -7.123 -6.504 11.344 1.00 94.00 98 GLU A C 1
ATOM 794 O O . GLU A 1 98 ? -6.199 -6.746 10.566 1.00 94.00 98 GLU A O 1
ATOM 799 N N . HIS A 1 99 ? -8.362 -6.249 10.915 1.00 94.75 99 HIS A N 1
ATOM 800 C CA . HIS A 1 99 ? -8.733 -6.311 9.504 1.00 94.75 99 HIS A CA 1
ATOM 801 C C . HIS A 1 99 ? -8.034 -5.222 8.671 1.00 94.75 99 HIS A C 1
ATOM 803 O O . HIS A 1 99 ? -7.425 -5.520 7.640 1.00 94.75 99 HIS A O 1
ATOM 809 N N . GLU A 1 100 ? -8.037 -3.969 9.139 1.00 95.88 100 GLU A N 1
ATOM 810 C CA . GLU A 1 100 ? -7.291 -2.872 8.518 1.00 95.88 100 GLU A CA 1
ATOM 811 C C . GLU A 1 100 ? -5.786 -3.173 8.486 1.00 95.88 100 GLU A C 1
ATOM 813 O O . GLU A 1 100 ? -5.132 -2.996 7.456 1.00 95.88 100 GLU A O 1
ATOM 818 N N . ALA A 1 101 ? -5.228 -3.689 9.584 1.00 95.44 101 ALA A N 1
ATOM 819 C CA . ALA A 1 101 ? -3.818 -4.051 9.659 1.00 95.44 101 ALA A CA 1
ATOM 820 C C . ALA A 1 101 ? -3.454 -5.206 8.710 1.00 95.44 101 ALA A C 1
ATOM 822 O O . ALA A 1 101 ? -2.359 -5.201 8.131 1.00 95.44 101 ALA A O 1
ATOM 823 N N . PHE A 1 102 ? -4.359 -6.165 8.502 1.00 95.75 102 PHE A N 1
ATOM 824 C CA . PHE A 1 102 ? -4.205 -7.209 7.495 1.00 95.75 102 PHE A CA 1
ATOM 825 C C . PHE A 1 102 ? -4.168 -6.627 6.082 1.00 95.75 102 PHE A C 1
ATOM 827 O O . PHE A 1 102 ? -3.276 -6.970 5.304 1.00 95.75 102 PHE A O 1
ATOM 834 N N . LEU A 1 103 ? -5.069 -5.698 5.758 1.00 95.81 103 LEU A N 1
ATOM 835 C CA . LEU A 1 103 ? -5.082 -5.036 4.453 1.00 95.81 103 LEU A CA 1
ATOM 836 C C . LEU A 1 103 ? -3.818 -4.205 4.220 1.00 95.81 103 LEU A C 1
ATOM 838 O O . LEU A 1 103 ? -3.261 -4.247 3.125 1.00 95.81 103 LEU A O 1
ATOM 842 N N . VAL A 1 104 ? -3.297 -3.525 5.247 1.00 95.88 104 VAL A N 1
ATOM 843 C CA . VAL A 1 104 ? -1.990 -2.847 5.179 1.00 95.88 104 VAL A CA 1
ATOM 844 C C . VAL A 1 104 ? -0.876 -3.833 4.818 1.00 95.88 104 VAL A C 1
ATOM 846 O O . VAL A 1 104 ? -0.059 -3.549 3.936 1.00 95.88 104 VAL A O 1
ATOM 849 N N . PHE A 1 105 ? -0.841 -4.994 5.476 1.00 95.12 105 PHE A N 1
ATOM 850 C CA . PHE A 1 105 ? 0.129 -6.049 5.186 1.00 95.12 105 PHE A CA 1
ATOM 851 C C . PHE A 1 105 ? -0.006 -6.560 3.745 1.00 95.12 105 PHE A C 1
ATOM 853 O O . PHE A 1 105 ? 0.987 -6.602 3.015 1.00 95.12 105 PHE A O 1
ATOM 860 N N . TRP A 1 106 ? -1.225 -6.903 3.323 1.00 94.69 106 TRP A N 1
ATOM 861 C CA . TRP A 1 106 ? -1.501 -7.445 1.995 1.00 94.69 106 TRP A CA 1
ATOM 862 C C . TRP A 1 106 ? -1.131 -6.449 0.888 1.00 94.69 106 TRP A C 1
ATOM 864 O O . TRP A 1 106 ? -0.377 -6.794 -0.025 1.00 94.69 106 TRP A O 1
ATOM 874 N N . LEU A 1 107 ? -1.563 -5.190 1.023 1.00 94.38 107 LEU A N 1
ATOM 875 C CA . LEU A 1 107 ? -1.230 -4.114 0.089 1.00 94.38 107 LEU A CA 1
ATOM 876 C C . LEU A 1 107 ? 0.283 -3.894 -0.000 1.00 94.38 107 LEU A C 1
ATOM 878 O O . LEU A 1 107 ? 0.822 -3.809 -1.099 1.00 94.38 107 LEU A O 1
ATOM 882 N N . SER A 1 108 ? 0.984 -3.846 1.136 1.00 93.38 108 SER A N 1
ATOM 883 C CA . SER A 1 108 ? 2.437 -3.611 1.155 1.00 93.38 108 SER A CA 1
ATOM 884 C C . SER A 1 108 ? 3.226 -4.774 0.548 1.00 93.38 108 SER A C 1
ATOM 886 O O . SER A 1 108 ? 4.264 -4.558 -0.073 1.00 93.38 108 SER A O 1
ATOM 888 N N . ARG A 1 109 ? 2.768 -6.019 0.741 1.00 92.38 109 ARG A N 1
ATOM 889 C CA . ARG A 1 109 ? 3.525 -7.217 0.348 1.00 92.38 109 ARG A CA 1
ATOM 890 C C . ARG A 1 109 ? 3.236 -7.699 -1.071 1.00 92.38 109 ARG A C 1
ATOM 892 O O . ARG A 1 109 ? 4.151 -8.247 -1.693 1.00 92.38 109 ARG A O 1
ATOM 899 N N . PHE A 1 110 ? 1.996 -7.554 -1.539 1.00 90.19 110 PHE A N 1
ATOM 900 C CA . PHE A 1 110 ? 1.520 -8.169 -2.782 1.00 90.19 110 PHE A CA 1
ATOM 901 C C . PHE A 1 110 ? 1.071 -7.161 -3.842 1.00 90.19 110 PHE A C 1
ATOM 903 O O . PHE A 1 110 ? 1.183 -7.466 -5.024 1.00 90.19 110 PHE A O 1
ATOM 910 N N . VAL A 1 111 ? 0.601 -5.972 -3.448 1.00 91.31 111 VAL A N 1
ATOM 911 C CA . VAL A 1 111 ? 0.050 -4.981 -4.394 1.00 91.31 111 VAL A CA 1
ATOM 912 C C . VAL A 1 111 ? 1.057 -3.880 -4.724 1.00 91.31 111 VAL A C 1
ATOM 914 O O . VAL A 1 111 ? 1.249 -3.539 -5.887 1.00 91.31 111 VAL A O 1
ATOM 917 N N . PHE A 1 112 ? 1.743 -3.349 -3.710 1.00 90.50 112 PHE A N 1
ATOM 918 C CA . PHE A 1 112 ? 2.733 -2.278 -3.839 1.00 90.50 112 PHE A CA 1
ATOM 919 C C . PHE A 1 112 ? 4.068 -2.664 -3.180 1.00 90.50 112 PHE A C 1
ATOM 921 O O . PHE A 1 112 ? 4.450 -2.056 -2.173 1.00 90.50 112 PHE A O 1
ATOM 928 N N . PRO A 1 113 ? 4.804 -3.652 -3.724 1.00 86.00 113 PRO A N 1
ATOM 929 C CA . PRO A 1 113 ? 6.036 -4.168 -3.129 1.00 86.00 113 PRO A CA 1
ATOM 930 C C . PRO A 1 113 ? 7.238 -3.220 -3.329 1.00 86.00 113 PRO A C 1
ATOM 932 O O . PRO A 1 113 ? 8.238 -3.577 -3.943 1.00 86.00 113 PRO A O 1
ATOM 935 N N . VAL A 1 114 ? 7.173 -2.000 -2.783 1.00 81.88 114 VAL A N 1
ATOM 936 C CA . VAL A 1 114 ? 8.265 -1.005 -2.869 1.00 81.88 114 VAL A CA 1
ATOM 937 C C . VAL A 1 114 ? 9.434 -1.374 -1.958 1.00 81.88 114 VAL A C 1
ATOM 939 O O . VAL A 1 114 ? 10.593 -1.090 -2.249 1.00 81.88 114 VAL A O 1
ATOM 942 N N . SER A 1 115 ? 9.132 -1.943 -0.792 1.00 83.50 115 SER A N 1
ATOM 943 C CA . SER A 1 115 ? 10.128 -2.276 0.219 1.00 83.50 115 SER A CA 1
ATOM 944 C C . SER A 1 115 ? 9.615 -3.379 1.135 1.00 83.50 115 SER A C 1
ATOM 946 O O . SER A 1 115 ? 8.417 -3.632 1.206 1.00 83.50 115 SER A O 1
ATOM 948 N N . ASN A 1 116 ? 10.510 -3.974 1.922 1.00 85.81 116 ASN A N 1
ATOM 949 C CA . ASN A 1 116 ? 10.122 -4.920 2.971 1.00 85.81 116 ASN A CA 1
ATOM 950 C C . ASN A 1 116 ? 9.490 -4.241 4.202 1.00 85.81 116 ASN A C 1
ATOM 952 O O . ASN A 1 116 ? 9.253 -4.918 5.200 1.00 85.81 116 ASN A O 1
ATOM 956 N N . ALA A 1 117 ? 9.247 -2.927 4.156 1.00 91.38 117 ALA A N 1
ATOM 957 C CA . ALA A 1 117 ? 8.730 -2.139 5.264 1.00 91.38 117 ALA A CA 1
ATOM 958 C C . ALA A 1 117 ? 7.296 -1.653 5.032 1.00 91.38 117 ALA A C 1
ATOM 960 O O . ALA A 1 117 ? 6.900 -1.338 3.910 1.00 91.38 117 ALA A O 1
ATOM 961 N N . ILE A 1 118 ? 6.551 -1.524 6.128 1.00 92.88 118 ILE A N 1
ATOM 962 C CA . ILE A 1 118 ? 5.219 -0.923 6.144 1.00 92.88 118 ILE A CA 1
ATOM 963 C C . ILE A 1 118 ? 5.342 0.599 6.023 1.00 92.88 118 ILE A C 1
ATOM 965 O O . ILE A 1 118 ? 6.034 1.251 6.813 1.00 92.88 118 ILE A O 1
ATOM 969 N N . VAL A 1 119 ? 4.651 1.168 5.033 1.00 91.12 119 VAL A N 1
ATOM 970 C CA . VAL A 1 119 ? 4.671 2.604 4.726 1.00 91.12 119 VAL A CA 1
ATOM 971 C C . VAL A 1 119 ? 3.322 3.226 5.073 1.00 91.12 119 VAL A C 1
ATOM 973 O O . VAL A 1 119 ? 2.276 2.699 4.702 1.00 91.12 119 VAL A O 1
ATOM 976 N N . LYS A 1 120 ? 3.350 4.390 5.733 1.00 92.25 120 LYS A N 1
ATOM 977 C CA . LYS A 1 120 ? 2.152 5.134 6.159 1.00 92.25 120 LYS A CA 1
ATOM 978 C C . LYS A 1 120 ? 1.170 5.412 5.012 1.00 92.25 120 LYS A C 1
ATOM 980 O O . LYS A 1 120 ? -0.034 5.389 5.219 1.00 92.25 120 LYS A O 1
ATOM 985 N N . THR A 1 121 ? 1.664 5.627 3.791 1.00 91.81 121 THR A N 1
ATOM 986 C CA . THR A 1 121 ? 0.835 5.924 2.607 1.00 91.81 121 THR A CA 1
ATOM 987 C C . THR A 1 121 ? -0.159 4.815 2.252 1.00 91.81 121 THR A C 1
ATOM 989 O O . THR A 1 121 ? -1.096 5.065 1.506 1.00 91.81 121 THR A O 1
ATOM 992 N N . ILE A 1 122 ? 0.036 3.597 2.766 1.00 93.62 122 ILE A N 1
ATOM 993 C CA . ILE A 1 122 ? -0.864 2.460 2.547 1.00 93.62 122 ILE A CA 1
ATOM 994 C C . ILE A 1 122 ? -2.069 2.494 3.499 1.00 93.62 122 ILE A C 1
ATOM 996 O O . ILE A 1 122 ? -3.100 1.894 3.201 1.00 93.62 122 ILE A O 1
ATOM 1000 N N . PHE A 1 123 ? -1.978 3.207 4.626 1.00 94.94 123 PHE A N 1
ATOM 1001 C CA . PHE A 1 123 ? -3.006 3.155 5.667 1.00 94.94 123 PHE A CA 1
ATOM 1002 C C . PHE A 1 123 ? -4.362 3.684 5.196 1.00 94.94 123 PHE A C 1
ATOM 1004 O O . PHE A 1 123 ? -5.341 2.962 5.378 1.00 94.94 123 PHE A O 1
ATOM 1011 N N . PRO A 1 124 ? -4.462 4.849 4.524 1.00 94.75 124 PRO A N 1
ATOM 1012 C CA . PRO A 1 124 ? -5.755 5.327 4.037 1.00 94.75 124 PRO A CA 1
ATOM 1013 C C . PRO A 1 124 ? -6.405 4.357 3.044 1.00 94.75 124 PRO A C 1
ATOM 1015 O O . PRO A 1 124 ? -7.615 4.154 3.083 1.00 94.75 124 PRO A O 1
ATOM 1018 N N . ILE A 1 125 ? -5.602 3.703 2.196 1.00 95.00 125 ILE A N 1
ATOM 1019 C CA . ILE A 1 125 ? -6.080 2.710 1.225 1.00 95.00 125 ILE A CA 1
ATOM 1020 C C . ILE A 1 125 ? -6.672 1.504 1.960 1.00 95.00 125 ILE A C 1
ATOM 1022 O O . ILE A 1 125 ? -7.782 1.081 1.653 1.00 95.00 125 ILE A O 1
ATOM 1026 N N . ALA A 1 126 ? -5.957 0.973 2.955 1.00 95.88 126 ALA A N 1
ATOM 1027 C CA . ALA A 1 126 ? -6.420 -0.155 3.757 1.00 95.88 126 ALA A CA 1
ATOM 1028 C C . ALA A 1 126 ? -7.710 0.168 4.524 1.00 95.88 126 ALA A C 1
ATOM 1030 O O . ALA A 1 126 ? -8.629 -0.645 4.535 1.00 95.88 126 ALA A O 1
ATOM 1031 N N . VAL A 1 127 ? -7.802 1.365 5.111 1.00 96.06 127 VAL A N 1
ATOM 1032 C CA . VAL A 1 127 ? -9.003 1.815 5.830 1.00 96.06 127 VAL A CA 1
ATOM 1033 C C . VAL A 1 127 ? -10.193 1.937 4.878 1.00 96.06 127 VAL A C 1
ATOM 1035 O O . VAL A 1 127 ? -11.267 1.433 5.188 1.00 96.06 127 VAL A O 1
ATOM 1038 N N . HIS A 1 128 ? -10.019 2.542 3.701 1.00 94.88 128 HIS A N 1
ATOM 1039 C CA . HIS A 1 128 ? -11.089 2.623 2.699 1.00 94.88 128 HIS A CA 1
ATOM 1040 C C . HIS A 1 128 ? -11.556 1.233 2.245 1.00 94.88 128 HIS A C 1
ATOM 1042 O O . HIS A 1 128 ? -12.758 0.981 2.200 1.00 94.88 128 HIS A O 1
ATOM 1048 N N . LEU A 1 129 ? -10.627 0.309 1.978 1.00 94.31 129 LEU A N 1
ATOM 1049 C CA . LEU A 1 129 ? -10.966 -1.068 1.600 1.00 94.31 129 LEU A CA 1
ATOM 1050 C C . LEU A 1 129 ? -11.711 -1.813 2.717 1.00 94.31 129 LEU A C 1
ATOM 1052 O O . LEU A 1 129 ? -12.705 -2.475 2.432 1.00 94.31 129 LEU A O 1
ATOM 1056 N N . ALA A 1 130 ? -11.290 -1.662 3.977 1.00 94.56 130 ALA A N 1
ATOM 1057 C CA . ALA A 1 130 ? -11.948 -2.278 5.134 1.00 94.56 130 ALA A CA 1
ATOM 1058 C C . ALA A 1 130 ? -13.401 -1.817 5.306 1.00 94.56 130 ALA A C 1
ATOM 1060 O O . ALA A 1 130 ? -14.246 -2.562 5.793 1.00 94.56 130 ALA A O 1
ATOM 1061 N N . ARG A 1 131 ? -13.705 -0.582 4.892 1.00 92.31 131 ARG A N 1
ATOM 1062 C CA . ARG A 1 131 ? -15.063 -0.020 4.931 1.00 92.31 131 ARG A CA 1
ATOM 1063 C C . ARG A 1 131 ? -15.903 -0.392 3.711 1.00 92.31 131 ARG A C 1
ATOM 1065 O O . ARG A 1 131 ? -17.052 0.026 3.622 1.00 92.31 131 ARG A O 1
ATOM 1072 N N . GLY A 1 132 ? -15.348 -1.162 2.776 1.00 91.25 132 GLY A N 1
ATOM 1073 C CA . GLY A 1 132 ? -16.015 -1.527 1.530 1.00 91.25 132 GLY A CA 1
ATOM 1074 C C . GLY A 1 132 ? -16.038 -0.402 0.493 1.00 91.25 132 GLY A C 1
ATOM 1075 O O . GLY A 1 132 ? -16.757 -0.505 -0.502 1.00 91.25 132 GLY A O 1
ATOM 1076 N N . THR A 1 133 ? -15.254 0.666 0.680 1.00 92.62 133 THR A N 1
ATOM 1077 C CA . THR A 1 133 ? -15.122 1.717 -0.330 1.00 92.62 133 THR A CA 1
ATOM 1078 C C . THR A 1 133 ? -14.418 1.141 -1.551 1.00 92.62 133 THR A C 1
ATOM 1080 O O . THR A 1 133 ? -13.297 0.634 -1.476 1.00 92.62 133 THR A O 1
ATOM 1083 N N . ARG A 1 134 ? -15.061 1.246 -2.714 1.00 91.31 134 ARG A N 1
ATOM 1084 C CA . ARG A 1 134 ? -14.460 0.826 -3.979 1.00 91.31 134 ARG A CA 1
ATOM 1085 C C . ARG A 1 134 ? -13.328 1.786 -4.349 1.00 91.31 134 ARG A C 1
ATOM 1087 O O . ARG A 1 134 ? -13.585 2.959 -4.608 1.00 91.31 134 ARG A O 1
ATOM 1094 N N . ILE A 1 135 ? -12.095 1.289 -4.412 1.00 93.75 135 ILE A N 1
ATOM 1095 C CA . ILE A 1 135 ? -10.905 2.062 -4.801 1.00 93.75 135 ILE A CA 1
ATOM 1096 C C . ILE A 1 135 ? -10.438 1.625 -6.188 1.00 93.75 135 ILE A C 1
ATOM 1098 O O . ILE A 1 135 ? -10.382 0.429 -6.479 1.00 93.75 135 ILE A O 1
ATOM 1102 N N . ALA A 1 136 ? -10.050 2.584 -7.027 1.00 93.81 136 ALA A N 1
ATOM 1103 C CA . ALA A 1 136 ? -9.427 2.328 -8.321 1.00 93.81 136 ALA A CA 1
ATOM 1104 C C . ALA A 1 136 ? -7.965 1.859 -8.146 1.00 93.81 136 ALA A C 1
ATOM 1106 O O . ALA A 1 136 ? -7.018 2.625 -8.326 1.00 93.81 136 ALA A O 1
ATOM 1107 N N . LEU A 1 137 ? -7.772 0.594 -7.757 1.00 93.00 137 LEU A N 1
ATOM 1108 C CA . LEU A 1 137 ? -6.445 -0.008 -7.574 1.00 93.00 137 LEU A CA 1
ATOM 1109 C C . LEU A 1 137 ? -5.736 -0.293 -8.904 1.00 93.00 137 LEU A C 1
ATOM 1111 O O . LEU A 1 137 ? -4.519 -0.137 -8.974 1.00 93.00 137 LEU A O 1
ATOM 1115 N N . ALA A 1 138 ? -6.470 -0.669 -9.957 1.00 93.06 138 ALA A N 1
ATOM 1116 C CA . ALA A 1 138 ? -5.877 -1.076 -11.234 1.00 93.06 138 ALA A CA 1
ATOM 1117 C C . ALA A 1 138 ? -4.964 0.004 -11.849 1.00 93.06 138 ALA A C 1
ATOM 1119 O O . ALA A 1 138 ? -3.822 -0.322 -12.168 1.00 93.06 138 ALA A O 1
ATOM 1120 N N . PRO A 1 139 ? -5.369 1.290 -11.950 1.00 91.69 139 PRO A N 1
ATOM 1121 C CA . PRO A 1 139 ? -4.484 2.333 -12.470 1.00 91.69 139 PRO A CA 1
ATOM 1122 C C . PRO A 1 139 ? -3.209 2.517 -11.635 1.00 91.69 139 PRO A C 1
ATOM 1124 O O . PRO A 1 139 ? -2.133 2.735 -12.188 1.00 91.69 139 PRO A O 1
ATOM 1127 N N . ALA A 1 140 ? -3.310 2.406 -10.307 1.00 91.88 140 ALA A N 1
ATOM 1128 C CA . ALA A 1 140 ? -2.174 2.582 -9.407 1.00 91.88 140 ALA A CA 1
ATOM 1129 C C . ALA A 1 140 ? -1.176 1.418 -9.500 1.00 91.88 140 ALA A C 1
ATOM 1131 O O . ALA A 1 140 ? 0.033 1.646 -9.562 1.00 91.88 140 ALA A O 1
ATOM 1132 N N . VAL A 1 141 ? -1.676 0.180 -9.538 1.00 92.12 141 VAL A N 1
ATOM 1133 C CA . VAL A 1 141 ? -0.857 -1.028 -9.713 1.00 92.12 141 VAL A CA 1
ATOM 1134 C C . VAL A 1 141 ? -0.192 -1.020 -11.083 1.00 92.12 141 VAL A C 1
ATOM 1136 O O . VAL A 1 141 ? 1.014 -1.231 -11.184 1.00 92.12 141 VAL A O 1
ATOM 1139 N N . LEU A 1 142 ? -0.943 -0.684 -12.131 1.00 90.56 142 LEU A N 1
ATOM 1140 C CA . LEU A 1 142 ? -0.412 -0.612 -13.485 1.00 90.56 142 LEU A CA 1
ATOM 1141 C C . LEU A 1 142 ? 0.707 0.433 -13.604 1.00 90.56 142 LEU A C 1
ATOM 1143 O O . LEU A 1 142 ? 1.771 0.145 -14.151 1.00 90.56 142 LEU A O 1
ATOM 1147 N N . ALA A 1 143 ? 0.516 1.624 -13.027 1.00 90.06 143 ALA A N 1
ATOM 1148 C CA . ALA A 1 143 ? 1.559 2.647 -12.971 1.00 90.06 143 ALA A CA 1
ATOM 1149 C C . ALA A 1 143 ? 2.813 2.162 -12.221 1.00 90.06 143 ALA A C 1
ATOM 1151 O O . ALA A 1 143 ? 3.936 2.470 -12.627 1.00 90.06 143 ALA A O 1
ATOM 1152 N N . HIS A 1 144 ? 2.633 1.378 -11.153 1.00 88.69 144 HIS A N 1
ATOM 1153 C CA . HIS A 1 144 ? 3.731 0.777 -10.399 1.00 88.69 144 HIS A CA 1
ATOM 1154 C C . HIS A 1 144 ? 4.536 -0.212 -11.243 1.00 88.69 144 HIS A C 1
ATOM 1156 O O . HIS A 1 144 ? 5.759 -0.105 -11.304 1.00 88.69 144 HIS A O 1
ATOM 1162 N N . ILE A 1 145 ? 3.847 -1.117 -11.946 1.00 88.94 145 ILE A N 1
ATOM 1163 C CA . ILE A 1 145 ? 4.467 -2.092 -12.847 1.00 88.94 145 ILE A CA 1
ATOM 1164 C C . ILE A 1 145 ? 5.271 -1.362 -13.926 1.00 88.94 145 ILE A C 1
ATOM 1166 O O . ILE A 1 145 ? 6.450 -1.644 -14.118 1.00 88.94 145 ILE A O 1
ATOM 1170 N N . TYR A 1 146 ? 4.681 -0.364 -14.588 1.00 88.38 146 TYR A N 1
ATOM 1171 C CA . TYR A 1 146 ? 5.378 0.389 -15.632 1.00 88.38 146 TYR A CA 1
ATOM 1172 C C . TYR A 1 146 ? 6.602 1.155 -15.127 1.00 88.38 146 TYR A C 1
ATOM 1174 O O . TYR A 1 146 ? 7.605 1.249 -15.843 1.00 88.38 146 TYR A O 1
ATOM 1182 N N . ARG A 1 147 ? 6.544 1.698 -13.907 1.00 88.12 147 ARG A N 1
ATOM 1183 C CA . ARG A 1 147 ? 7.706 2.321 -13.267 1.00 88.12 147 ARG A CA 1
ATOM 1184 C C . ARG A 1 147 ? 8.823 1.298 -13.067 1.00 88.12 147 ARG A C 1
ATOM 1186 O O . ARG A 1 147 ? 9.959 1.575 -13.437 1.00 88.12 147 ARG A O 1
ATOM 1193 N N . ASP A 1 148 ? 8.506 0.123 -12.536 1.00 87.69 148 ASP A N 1
ATOM 1194 C CA . ASP A 1 148 ? 9.507 -0.904 -12.240 1.00 87.69 148 ASP A CA 1
ATOM 1195 C C . ASP A 1 148 ? 10.112 -1.497 -13.523 1.00 87.69 148 ASP A C 1
ATOM 1197 O O . ASP A 1 148 ? 11.327 -1.680 -13.599 1.00 87.69 148 ASP A O 1
ATOM 1201 N N . LEU A 1 149 ? 9.306 -1.689 -14.575 1.00 86.44 149 LEU A N 1
ATOM 1202 C CA . LEU A 1 149 ? 9.799 -2.081 -15.902 1.00 86.44 149 LEU A CA 1
ATOM 1203 C C . LEU A 1 149 ? 10.727 -1.014 -16.505 1.00 86.44 149 LEU A C 1
ATOM 1205 O O . LEU A 1 149 ? 11.729 -1.357 -17.132 1.00 86.44 149 LEU A O 1
ATOM 1209 N N . SER A 1 150 ? 10.430 0.272 -16.291 1.00 85.81 150 SER A N 1
ATOM 1210 C CA . SER A 1 150 ? 11.291 1.370 -16.754 1.00 85.81 150 SER A CA 1
ATOM 1211 C C . SER A 1 150 ? 12.644 1.355 -16.032 1.00 85.81 150 SER A C 1
ATOM 1213 O O . SER A 1 150 ? 13.684 1.404 -16.683 1.00 85.81 150 SER A O 1
ATOM 1215 N N . LEU A 1 151 ? 12.640 1.188 -14.704 1.00 87.88 151 LEU A N 1
ATOM 1216 C CA . LEU A 1 151 ? 13.864 1.080 -13.899 1.00 87.88 151 LEU A CA 1
ATOM 1217 C C . LEU A 1 151 ? 14.690 -0.164 -14.250 1.00 87.88 151 LEU A C 1
ATOM 1219 O O . LEU A 1 151 ? 15.921 -0.129 -14.227 1.00 87.88 151 LEU A O 1
ATOM 1223 N N . LEU A 1 152 ? 14.026 -1.280 -14.558 1.00 87.88 152 LEU A N 1
ATOM 1224 C CA . LEU A 1 152 ? 14.694 -2.496 -15.007 1.00 87.88 152 LEU A CA 1
ATOM 1225 C C . LEU A 1 152 ? 15.413 -2.264 -16.338 1.00 87.88 152 LEU A C 1
ATOM 1227 O O . LEU A 1 152 ? 16.582 -2.626 -16.465 1.00 87.88 152 LEU A O 1
ATOM 1231 N N . LYS A 1 153 ? 14.739 -1.627 -17.301 1.00 86.31 153 LYS A N 1
ATOM 1232 C CA . LYS A 1 153 ? 15.330 -1.289 -18.596 1.00 86.31 153 LYS A CA 1
ATOM 1233 C C . LYS A 1 153 ? 16.574 -0.412 -18.436 1.00 86.31 153 LYS A C 1
ATOM 1235 O O . LYS A 1 153 ? 17.622 -0.757 -18.967 1.00 86.31 153 LYS A O 1
ATOM 1240 N N . GLU A 1 154 ? 16.484 0.656 -17.644 1.00 89.12 154 GLU A N 1
ATOM 1241 C CA . GLU A 1 154 ? 17.618 1.555 -17.378 1.00 89.12 154 GLU A CA 1
ATOM 1242 C C . GLU A 1 154 ? 18.833 0.811 -16.802 1.00 89.12 154 GLU A C 1
ATOM 1244 O O . GLU A 1 154 ? 19.970 1.063 -17.202 1.00 89.12 154 GLU A O 1
ATOM 1249 N N . LYS A 1 155 ? 18.609 -0.148 -15.894 1.00 90.88 155 LYS A N 1
ATOM 1250 C CA . LYS A 1 155 ? 19.687 -0.976 -15.332 1.00 90.88 155 LYS A CA 1
ATOM 1251 C C . LYS A 1 155 ? 20.317 -1.906 -16.364 1.00 90.88 155 LYS A C 1
ATOM 1253 O O . LYS A 1 155 ? 21.533 -2.072 -16.347 1.00 90.88 155 LYS A O 1
ATOM 1258 N N . ILE A 1 156 ? 19.513 -2.515 -17.234 1.00 89.94 156 ILE A N 1
ATOM 1259 C CA . ILE A 1 156 ? 20.012 -3.379 -18.312 1.00 89.94 156 ILE A CA 1
ATOM 1260 C C . ILE A 1 156 ? 20.884 -2.563 -19.272 1.00 89.94 156 ILE A C 1
ATOM 1262 O O . ILE A 1 156 ? 22.003 -2.976 -19.579 1.00 89.94 156 ILE A O 1
ATOM 1266 N N . ASP A 1 157 ? 20.415 -1.382 -19.676 1.00 88.56 157 ASP A N 1
ATOM 1267 C CA . ASP A 1 157 ? 21.153 -0.493 -20.574 1.00 88.56 157 ASP A CA 1
ATOM 1268 C C . ASP A 1 157 ? 22.483 -0.037 -19.941 1.00 88.56 157 ASP A C 1
ATOM 1270 O O . ASP A 1 157 ? 23.530 -0.065 -20.592 1.00 88.56 157 ASP A O 1
ATOM 1274 N N . ALA A 1 158 ? 22.477 0.311 -18.649 1.00 92.19 158 ALA A N 1
ATOM 1275 C CA . ALA A 1 158 ? 23.685 0.688 -17.914 1.00 92.19 158 ALA A CA 1
ATOM 1276 C C . ALA A 1 158 ? 24.703 -0.464 -17.801 1.00 92.19 158 ALA A C 1
ATOM 1278 O O . ALA A 1 158 ? 25.905 -0.245 -17.963 1.00 92.19 158 ALA A O 1
ATOM 1279 N N . LEU A 1 159 ? 24.238 -1.695 -17.556 1.00 92.75 159 LEU A N 1
ATOM 1280 C CA . LEU A 1 159 ? 25.097 -2.884 -17.521 1.00 92.75 159 LEU A CA 1
ATOM 1281 C C . LEU A 1 159 ? 25.731 -3.159 -18.889 1.00 92.75 159 LEU A C 1
ATOM 1283 O O . LEU A 1 159 ? 26.931 -3.413 -18.965 1.00 92.75 159 LEU A O 1
ATOM 1287 N N . ALA A 1 160 ? 24.964 -3.025 -19.973 1.00 90.88 160 ALA A N 1
ATOM 1288 C CA . ALA A 1 160 ? 25.481 -3.203 -21.328 1.00 90.88 160 ALA A CA 1
ATOM 1289 C C . ALA A 1 160 ? 26.577 -2.175 -21.676 1.00 90.88 160 ALA A C 1
ATOM 1291 O O . ALA A 1 160 ? 27.596 -2.522 -22.279 1.00 90.88 160 ALA A O 1
ATOM 1292 N N . GLN A 1 161 ? 26.406 -0.915 -21.262 1.00 91.44 161 GLN A N 1
ATOM 1293 C CA . GLN A 1 161 ? 27.423 0.129 -21.440 1.00 91.44 161 GLN A CA 1
ATOM 1294 C C . GLN A 1 161 ? 28.693 -0.154 -20.631 1.00 91.44 161 GLN A C 1
ATOM 1296 O O . GLN A 1 161 ? 29.805 0.025 -21.140 1.00 91.44 161 GLN A O 1
ATOM 1301 N N . LEU A 1 162 ? 28.538 -0.618 -19.388 1.00 92.69 162 LEU A N 1
ATOM 1302 C CA . LEU A 1 162 ? 29.658 -0.997 -18.532 1.00 92.69 162 LEU A CA 1
ATOM 1303 C C . LEU A 1 162 ? 30.459 -2.148 -19.150 1.00 92.69 162 LEU A C 1
ATOM 1305 O O . LEU A 1 162 ? 31.682 -2.057 -19.246 1.00 92.69 162 LEU A O 1
ATOM 1309 N N . ASP A 1 163 ? 29.784 -3.189 -19.634 1.00 91.38 163 ASP A N 1
ATOM 1310 C CA . ASP A 1 163 ? 30.427 -4.329 -20.292 1.00 91.38 163 ASP A CA 1
ATOM 1311 C C . ASP A 1 163 ? 31.204 -3.904 -21.542 1.00 91.38 163 ASP A C 1
ATOM 1313 O O . ASP A 1 163 ? 32.348 -4.327 -21.749 1.00 91.38 163 ASP A O 1
ATOM 1317 N N . HIS A 1 164 ? 30.620 -3.022 -22.359 1.00 90.31 164 HIS A N 1
ATOM 1318 C CA . HIS A 1 164 ? 31.292 -2.458 -23.526 1.00 90.31 164 HIS A CA 1
ATOM 1319 C C . HIS A 1 164 ? 32.561 -1.680 -23.129 1.00 90.31 164 HIS A C 1
ATOM 1321 O O . HIS A 1 164 ? 33.633 -1.890 -23.701 1.00 90.31 164 HIS A O 1
ATOM 1327 N N . PHE A 1 165 ? 32.478 -0.831 -22.102 1.00 89.31 165 PHE A N 1
ATOM 1328 C CA . PHE A 1 165 ? 33.623 -0.081 -21.581 1.00 89.31 165 PHE A CA 1
ATOM 1329 C C . PHE A 1 165 ? 34.738 -0.989 -21.043 1.00 89.31 165 PHE A C 1
ATOM 1331 O O . PHE A 1 165 ? 35.918 -0.773 -21.337 1.00 89.31 165 PHE A O 1
ATOM 1338 N N . MET A 1 166 ? 34.381 -2.037 -20.297 1.00 89.94 166 MET A N 1
ATOM 1339 C CA . MET A 1 166 ? 35.346 -2.992 -19.748 1.00 89.94 166 MET A CA 1
ATOM 1340 C C . MET A 1 166 ? 36.066 -3.782 -20.849 1.00 89.94 166 MET A C 1
ATOM 1342 O O . MET A 1 166 ? 37.275 -4.007 -20.753 1.00 89.94 166 MET A O 1
ATOM 1346 N N . ARG A 1 167 ? 35.364 -4.144 -21.933 1.00 86.38 167 ARG A N 1
ATOM 1347 C CA . ARG A 1 167 ? 35.979 -4.775 -23.115 1.00 86.38 167 ARG A CA 1
ATOM 1348 C C . ARG A 1 167 ? 36.963 -3.844 -23.825 1.00 86.38 167 ARG A C 1
ATOM 1350 O O . ARG A 1 167 ? 38.060 -4.283 -24.171 1.00 86.38 167 ARG A O 1
ATOM 1357 N N . MET A 1 168 ? 36.624 -2.563 -23.986 1.00 84.44 168 MET A N 1
ATOM 1358 C CA . MET A 1 168 ? 37.540 -1.583 -24.584 1.00 84.44 168 MET A CA 1
ATOM 1359 C C . MET A 1 168 ? 38.814 -1.412 -23.751 1.00 84.44 168 MET A C 1
ATOM 1361 O O . MET A 1 168 ? 39.909 -1.489 -24.299 1.00 84.44 168 MET A O 1
ATOM 1365 N N . LYS A 1 169 ? 38.704 -1.282 -22.421 1.00 79.88 169 LYS A N 1
ATOM 1366 C CA . LYS A 1 169 ? 39.886 -1.189 -21.545 1.00 79.88 169 LYS A CA 1
ATOM 1367 C C . LYS A 1 169 ? 40.796 -2.412 -21.631 1.00 79.88 169 LYS A C 1
ATOM 1369 O O . LYS A 1 169 ? 42.009 -2.255 -21.625 1.00 79.88 169 LYS A O 1
ATOM 1374 N N . LYS A 1 170 ? 40.234 -3.618 -21.743 1.00 76.00 170 LYS A N 1
ATOM 1375 C CA . LYS A 1 170 ? 41.027 -4.851 -21.867 1.00 76.00 170 LYS A CA 1
ATOM 1376 C C . LYS A 1 170 ? 41.788 -4.944 -23.196 1.00 76.00 170 LYS A C 1
ATOM 1378 O O . LYS A 1 170 ? 42.839 -5.565 -23.244 1.00 76.00 170 LYS A O 1
ATOM 1383 N N . THR A 1 171 ? 41.272 -4.311 -24.248 1.00 69.19 171 THR A N 1
ATOM 1384 C CA . THR A 1 171 ? 41.876 -4.327 -25.592 1.00 69.19 171 THR A CA 1
ATOM 1385 C C . THR A 1 171 ? 43.017 -3.312 -25.734 1.00 69.19 171 THR A C 1
ATOM 1387 O O . THR A 1 171 ? 43.882 -3.495 -26.572 1.00 69.19 171 THR A O 1
ATOM 1390 N N . VAL A 1 172 ? 43.044 -2.264 -24.902 1.00 67.44 172 VAL A N 1
ATOM 1391 C CA . VAL A 1 172 ? 44.075 -1.203 -24.925 1.00 67.44 172 VAL A CA 1
ATOM 1392 C C . VAL A 1 172 ? 45.287 -1.531 -24.031 1.00 67.44 172 VAL A C 1
ATOM 1394 O O . VAL A 1 172 ? 46.304 -0.850 -24.086 1.00 67.44 172 VAL A O 1
ATOM 1397 N N . VAL A 1 173 ? 45.194 -2.566 -23.188 1.00 60.53 173 VAL A N 1
ATOM 1398 C CA . VAL A 1 173 ? 46.266 -2.992 -22.258 1.00 60.53 173 VAL A CA 1
ATOM 1399 C C . VAL A 1 173 ? 47.103 -4.158 -22.833 1.00 60.53 173 VAL A C 1
ATOM 1401 O O . VAL A 1 173 ? 47.948 -4.727 -22.144 1.00 60.53 173 VAL A O 1
ATOM 1404 N N . HIS A 1 174 ? 46.909 -4.487 -24.112 1.00 48.31 174 HIS A N 1
ATOM 1405 C CA . HIS A 1 174 ? 47.764 -5.369 -24.912 1.00 48.31 174 HIS A CA 1
ATOM 1406 C C . HIS A 1 174 ? 48.286 -4.606 -26.126 1.00 48.31 174 HIS A C 1
ATOM 1408 O O . HIS A 1 174 ? 49.435 -4.896 -26.523 1.00 48.31 174 HIS A O 1
#

Sequence (174 aa):
MKSEETLIWFLVFQRTGVLRPKVSFFSWGEATITLEDMIIFGYSVLGSSVLSPLETGELKKTEEKMELTRIEIGRTAGRRVDYNFWKKKFMDSGSEIEHEAFLVFWLSRFVFPVSNAIVKTIFPIAVHLARGTRIALAPAVLAHIYRDLSLLKEKIDALAQLDHFMRMKKTVVH

Radius of gyration: 21.86 Å; chains: 1; bounding box: 64×49×49 Å

InterPro domains:
  IPR019557 Aminotransferase-like, plant mobile domain [PF10536] (26-155)
  IPR044824 Protein MAINTENANCE OF MERISTEMS-like [PTHR46033] (26-153)